Protein AF-A0A6L8T2V9-F1 (afdb_monomer_lite)

Organism: NCBI:txid418240

pLDDT: mean 84.04, std 15.68, range [41.06, 97.25]

Sequence (73 aa):
MKKLKIAMFGHKRIPSREGGVEIVVEQLSTKMVKCGMQVTCFNRGGQFMYSEKKEQLKSYQGIIIKKVPTIDI

Secondary structure (DSSP, 8-state):
-PPPEEEE-SSS-SS--S-HHHHHHHHHHHHHHHTT-EEEEEEEPS---SSS-----SEETTEEEEEEP----

Foldseek 3Di:
DDAAEEEADDDQDPPDPPDPVNVVSNVVQLVSVVVRHAAEYEHEDDDDVDDDCPDPPCDDSNYGYHYDYDDDD

Structure (mmCIF, N/CA/C/O backbone):
data_AF-A0A6L8T2V9-F1
#
_entry.id   AF-A0A6L8T2V9-F1
#
loop_
_atom_site.group_PDB
_atom_site.id
_atom_site.type_symbol
_atom_site.label_atom_id
_atom_site.label_alt_id
_atom_site.label_comp_id
_atom_site.label_asym_id
_atom_site.label_entity_id
_atom_site.label_seq_id
_atom_site.pdbx_PDB_ins_code
_atom_site.Cartn_x
_atom_site.Cartn_y
_atom_site.Cartn_z
_atom_site.occupancy
_atom_site.B_iso_or_equiv
_atom_site.auth_seq_id
_atom_site.auth_comp_id
_atom_site.auth_asym_id
_atom_site.auth_atom_id
_atom_site.pdbx_PDB_model_num
ATOM 1 N N . MET A 1 1 ? -19.180 2.634 14.145 1.00 60.78 1 MET A N 1
ATOM 2 C CA . MET A 1 1 ? -18.862 2.796 12.705 1.00 60.78 1 MET A CA 1
ATOM 3 C C . MET A 1 1 ? -17.960 1.658 12.246 1.00 60.78 1 MET A C 1
ATOM 5 O O . MET A 1 1 ? -17.046 1.294 12.976 1.00 60.78 1 MET A O 1
ATOM 9 N N . LYS A 1 2 ? -18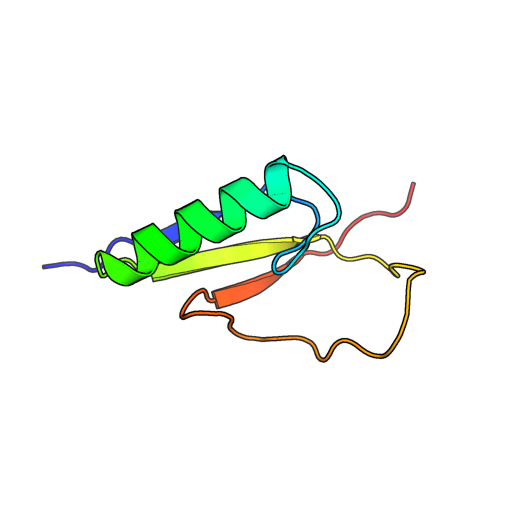.222 1.064 11.077 1.00 70.25 2 LYS A N 1
ATOM 10 C CA . LYS A 1 2 ? -17.423 -0.049 10.538 1.00 70.25 2 LYS A CA 1
ATOM 11 C C . LYS A 1 2 ? -16.174 0.512 9.847 1.00 70.25 2 LYS A C 1
ATOM 13 O O . LYS A 1 2 ? -16.296 1.390 9.000 1.00 70.25 2 LYS A O 1
ATOM 18 N N . LYS A 1 3 ? -14.982 0.026 10.208 1.00 85.25 3 LYS A N 1
ATOM 19 C CA . LYS A 1 3 ? -13.716 0.448 9.584 1.00 85.25 3 LYS A CA 1
ATOM 20 C C . LYS A 1 3 ? -13.686 -0.007 8.118 1.00 85.25 3 LYS A C 1
ATOM 22 O O . LYS A 1 3 ? -13.743 -1.212 7.867 1.00 85.25 3 LYS A O 1
ATOM 27 N N . LEU A 1 4 ? -13.611 0.931 7.168 1.00 95.38 4 LEU A N 1
ATOM 28 C CA . LEU A 1 4 ? -13.520 0.613 5.737 1.00 95.38 4 LEU A CA 1
ATOM 29 C C . LEU A 1 4 ? -12.196 -0.111 5.451 1.00 95.38 4 LEU A C 1
ATOM 31 O O . LEU A 1 4 ? -11.139 0.317 5.923 1.00 95.38 4 LEU A O 1
ATOM 35 N N . LYS A 1 5 ? -12.265 -1.216 4.703 1.00 96.81 5 LYS A N 1
ATOM 36 C CA . LYS A 1 5 ? -11.103 -2.022 4.310 1.00 96.81 5 LYS A CA 1
ATOM 37 C C . LYS A 1 5 ? -10.809 -1.800 2.831 1.00 96.81 5 LYS A C 1
ATOM 39 O O . LYS A 1 5 ? -11.691 -2.005 2.006 1.00 96.81 5 LYS A O 1
ATOM 44 N N . ILE A 1 6 ? -9.583 -1.395 2.519 1.00 96.75 6 ILE A N 1
ATOM 45 C CA . ILE A 1 6 ? -9.133 -1.033 1.173 1.00 96.75 6 ILE A CA 1
ATOM 46 C C . ILE A 1 6 ? -7.986 -1.954 0.762 1.00 96.75 6 ILE A C 1
ATOM 48 O O . ILE A 1 6 ? -7.051 -2.176 1.534 1.00 96.75 6 ILE A O 1
ATOM 52 N N . ALA A 1 7 ? -8.061 -2.468 -0.461 1.00 96.81 7 ALA A N 1
ATOM 53 C CA . ALA A 1 7 ? -7.022 -3.262 -1.101 1.00 96.81 7 ALA A CA 1
ATOM 54 C C . ALA A 1 7 ? -6.391 -2.452 -2.241 1.00 96.81 7 ALA A C 1
ATOM 56 O O . ALA A 1 7 ? -7.095 -2.037 -3.157 1.00 96.81 7 ALA A O 1
ATOM 57 N N . MET A 1 8 ? -5.078 -2.240 -2.185 1.00 95.75 8 MET A N 1
ATOM 58 C CA . MET A 1 8 ? -4.299 -1.567 -3.226 1.00 95.75 8 MET A CA 1
ATOM 59 C C . MET A 1 8 ? -3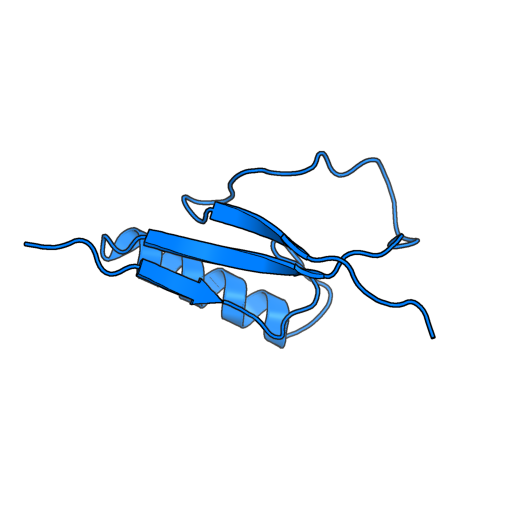.520 -2.603 -4.035 1.00 95.75 8 MET A C 1
ATOM 61 O O . MET A 1 8 ? -2.730 -3.371 -3.473 1.00 95.75 8 MET A O 1
ATOM 65 N N . PHE A 1 9 ? -3.743 -2.614 -5.348 1.00 92.25 9 PHE A N 1
ATOM 66 C CA . PHE A 1 9 ? -3.118 -3.522 -6.307 1.00 92.25 9 PHE A CA 1
ATOM 67 C C . PHE A 1 9 ? -2.723 -2.758 -7.579 1.00 92.25 9 PHE A C 1
ATOM 69 O O . PHE A 1 9 ? -3.282 -1.703 -7.867 1.00 92.25 9 PHE A O 1
ATOM 76 N N . GLY A 1 10 ? -1.779 -3.302 -8.352 1.00 87.25 10 GLY A N 1
ATOM 77 C CA . GLY A 1 10 ? -1.353 -2.748 -9.645 1.00 87.25 10 GLY A CA 1
ATOM 78 C C . GLY A 1 10 ? 0.003 -2.037 -9.621 1.00 87.25 10 GLY A C 1
ATOM 79 O O . GLY A 1 10 ? 0.598 -1.855 -10.679 1.00 87.25 10 GLY A O 1
ATOM 80 N N . HIS A 1 11 ? 0.539 -1.719 -8.441 1.00 90.94 11 HIS A N 1
ATOM 81 C CA . HIS A 1 11 ? 1.904 -1.215 -8.257 1.00 90.94 11 HIS A CA 1
ATOM 82 C C . HIS A 1 11 ? 2.921 -2.363 -8.129 1.00 90.94 11 HIS A C 1
ATOM 84 O O . HIS A 1 11 ? 2.555 -3.500 -7.822 1.00 90.94 11 HIS A O 1
ATOM 90 N N . LYS A 1 12 ? 4.216 -2.089 -8.342 1.00 88.56 12 LYS A N 1
ATOM 91 C CA . LYS A 1 12 ? 5.278 -3.093 -8.147 1.00 88.56 12 LYS A CA 1
ATOM 92 C C . LYS A 1 12 ? 5.439 -3.442 -6.672 1.00 88.56 12 LYS A C 1
ATOM 94 O O . LYS A 1 12 ? 5.230 -4.585 -6.270 1.00 88.56 12 LYS A O 1
ATOM 99 N N . ARG A 1 13 ? 5.823 -2.461 -5.855 1.00 87.56 13 ARG A N 1
ATOM 100 C CA . ARG A 1 13 ? 6.020 -2.623 -4.410 1.00 87.56 13 ARG A CA 1
ATOM 101 C C . ARG A 1 13 ? 5.943 -1.284 -3.686 1.00 87.56 13 ARG A C 1
ATOM 103 O O . ARG A 1 13 ? 6.289 -0.264 -4.264 1.00 87.56 13 ARG A O 1
ATOM 110 N N . ILE A 1 14 ? 5.514 -1.304 -2.430 1.00 87.19 14 ILE A N 1
ATOM 111 C CA . ILE A 1 14 ? 5.566 -0.177 -1.489 1.00 87.19 14 ILE A CA 1
ATOM 112 C C . ILE A 1 14 ? 6.238 -0.679 -0.203 1.00 87.19 14 ILE A C 1
ATOM 114 O O . ILE A 1 14 ? 5.890 -1.775 0.244 1.00 87.19 14 ILE A O 1
ATOM 118 N N . PRO A 1 15 ? 7.178 0.066 0.399 1.00 87.25 15 PRO A N 1
ATOM 119 C CA . PRO A 1 15 ? 7.707 1.345 -0.074 1.00 87.25 15 PRO A CA 1
ATOM 120 C C . PRO A 1 15 ? 8.576 1.193 -1.329 1.00 87.25 15 PRO A C 1
ATOM 122 O O . PRO A 1 15 ? 9.320 0.218 -1.474 1.00 87.25 15 PRO A O 1
ATOM 125 N N . SER A 1 16 ? 8.488 2.156 -2.245 1.00 83.06 16 SER A N 1
ATOM 126 C CA . SER A 1 16 ? 9.334 2.210 -3.443 1.00 83.06 16 SER A CA 1
ATOM 127 C C . SER A 1 16 ? 9.480 3.634 -3.963 1.00 83.06 16 SER A C 1
ATOM 129 O O . SER A 1 16 ? 8.564 4.446 -3.891 1.00 83.06 16 SER A O 1
ATOM 131 N N . ARG A 1 17 ? 10.662 3.916 -4.516 1.00 80.69 17 ARG A N 1
ATOM 132 C CA . ARG A 1 17 ? 10.997 5.169 -5.209 1.00 80.69 17 ARG A CA 1
ATOM 133 C C . ARG A 1 17 ? 11.343 4.942 -6.681 1.00 80.69 17 ARG A C 1
ATOM 135 O O . ARG A 1 17 ? 11.937 5.803 -7.311 1.00 80.69 17 ARG A O 1
ATOM 142 N N . GLU A 1 18 ? 11.009 3.765 -7.205 1.00 81.56 18 GLU A N 1
ATOM 143 C CA . GLU A 1 18 ? 11.363 3.350 -8.567 1.00 81.56 18 GLU A CA 1
ATOM 144 C C . GLU A 1 18 ? 10.459 3.965 -9.640 1.00 81.56 18 GLU A C 1
ATOM 146 O O . GLU A 1 18 ? 10.874 4.090 -10.787 1.00 81.56 18 GLU A O 1
ATOM 151 N N . GLY A 1 19 ? 9.221 4.323 -9.291 1.00 84.44 19 GLY A N 1
ATOM 152 C CA . GLY A 1 19 ? 8.232 4.798 -10.250 1.00 84.44 19 GLY A CA 1
ATOM 153 C C . GLY A 1 19 ? 7.223 5.757 -9.631 1.00 84.44 19 GLY A C 1
ATOM 154 O O . GLY A 1 19 ? 6.961 5.736 -8.427 1.00 84.44 19 GLY A O 1
ATOM 155 N N . GLY A 1 20 ? 6.653 6.621 -10.475 1.00 91.75 20 GLY A N 1
ATOM 156 C CA . GLY A 1 20 ? 5.657 7.608 -10.050 1.00 91.75 20 GLY A CA 1
ATOM 157 C C . GLY A 1 20 ? 4.384 6.964 -9.497 1.00 91.75 20 GLY A C 1
ATOM 158 O O . GLY A 1 20 ? 3.810 7.473 -8.538 1.00 91.75 20 GLY A O 1
ATOM 159 N N . VAL A 1 21 ? 3.984 5.809 -10.042 1.00 92.75 21 VAL A N 1
ATOM 160 C CA . VAL A 1 21 ? 2.828 5.045 -9.550 1.00 92.75 21 VAL A CA 1
ATOM 161 C C . VAL A 1 21 ? 3.060 4.602 -8.111 1.00 92.75 21 VAL A C 1
ATOM 163 O O . VAL A 1 21 ? 2.209 4.829 -7.257 1.00 92.75 21 VAL A O 1
ATOM 166 N N . GLU A 1 22 ? 4.220 4.025 -7.808 1.00 91.62 22 GLU A N 1
ATOM 167 C CA . GLU A 1 22 ? 4.544 3.556 -6.463 1.00 91.62 22 GLU A CA 1
ATOM 168 C C . GLU A 1 22 ? 4.544 4.698 -5.443 1.00 91.62 22 GLU A C 1
ATOM 170 O O . GLU A 1 22 ? 3.969 4.549 -4.365 1.00 91.62 22 GLU A O 1
ATOM 175 N N . ILE A 1 23 ? 5.116 5.849 -5.806 1.00 92.38 23 ILE A N 1
ATOM 176 C CA . ILE A 1 23 ? 5.148 7.038 -4.943 1.00 92.38 23 ILE A CA 1
ATOM 177 C C . ILE A 1 23 ? 3.725 7.524 -4.643 1.00 92.38 23 ILE A C 1
ATOM 179 O O . ILE A 1 23 ? 3.389 7.795 -3.488 1.00 92.38 23 ILE A O 1
ATOM 183 N N . VAL A 1 24 ? 2.869 7.614 -5.664 1.00 94.88 24 VAL A N 1
ATOM 184 C CA . VAL A 1 24 ? 1.486 8.081 -5.499 1.00 94.88 24 VAL A CA 1
ATOM 185 C C . VAL A 1 24 ? 0.663 7.094 -4.674 1.00 94.88 24 VAL A C 1
ATOM 187 O O . VAL A 1 24 ? -0.051 7.514 -3.761 1.00 94.88 24 VAL A O 1
ATOM 190 N N . VAL A 1 25 ? 0.767 5.788 -4.942 1.00 95.06 25 VAL A N 1
ATOM 191 C CA . VAL A 1 25 ? 0.022 4.763 -4.193 1.00 95.06 25 VAL A CA 1
ATOM 192 C C . VAL A 1 25 ? 0.476 4.725 -2.733 1.00 95.06 25 VAL A C 1
ATOM 194 O O . VAL A 1 25 ? -0.372 4.604 -1.847 1.00 95.06 25 VAL A O 1
ATOM 197 N N . GLU A 1 26 ? 1.770 4.898 -2.448 1.00 94.50 26 GLU A N 1
ATOM 198 C CA . GLU A 1 26 ? 2.282 5.035 -1.079 1.00 94.50 26 GLU A CA 1
ATOM 199 C C . GLU A 1 26 ? 1.650 6.242 -0.372 1.00 94.50 26 GLU A C 1
ATOM 201 O O . GLU A 1 26 ? 1.010 6.088 0.669 1.00 94.50 26 GLU A O 1
ATOM 206 N N . GLN A 1 27 ? 1.745 7.434 -0.968 1.00 95.50 27 GLN A N 1
ATOM 207 C CA . GLN A 1 27 ? 1.207 8.665 -0.383 1.00 95.50 27 GLN A CA 1
ATOM 208 C C . GLN A 1 27 ? -0.308 8.596 -0.155 1.00 95.50 27 GLN A C 1
ATOM 210 O O . GLN A 1 27 ? -0.805 9.037 0.888 1.00 95.50 27 GLN A O 1
ATOM 215 N N . LEU A 1 28 ? -1.051 8.039 -1.114 1.00 96.31 28 LEU A N 1
ATOM 216 C CA . LEU A 1 28 ? -2.496 7.857 -1.019 1.00 96.31 28 LEU A CA 1
ATOM 217 C C . LEU A 1 28 ? -2.859 6.886 0.106 1.00 96.31 28 LEU A C 1
ATOM 219 O O . LEU A 1 28 ? -3.715 7.194 0.937 1.00 96.31 28 LEU A O 1
ATOM 223 N N . SER A 1 29 ? -2.172 5.747 0.172 1.00 96.25 29 SER A N 1
ATOM 224 C CA . SER A 1 29 ? -2.399 4.721 1.190 1.00 96.25 29 SER A CA 1
ATOM 225 C C . SER A 1 29 ? -2.140 5.262 2.593 1.00 96.25 29 SER A C 1
ATOM 227 O O . SER A 1 29 ? -2.962 5.071 3.489 1.00 96.25 29 SER A O 1
ATOM 229 N N . THR A 1 30 ? -1.062 6.024 2.780 1.00 96.38 30 THR A N 1
ATOM 230 C CA . THR A 1 30 ? -0.742 6.660 4.064 1.00 96.38 30 THR A CA 1
ATOM 231 C C . THR A 1 30 ? -1.802 7.680 4.474 1.00 96.38 30 THR A C 1
ATOM 233 O O . THR A 1 30 ? -2.206 7.712 5.637 1.00 96.38 30 THR A O 1
ATOM 236 N N . LYS A 1 31 ? -2.308 8.497 3.538 1.00 97.00 31 LYS A N 1
ATOM 237 C CA . LYS A 1 31 ? -3.427 9.417 3.810 1.00 97.00 31 LYS A CA 1
ATOM 238 C C . LYS A 1 31 ? -4.686 8.654 4.221 1.00 97.00 31 LYS A C 1
ATOM 240 O O . LYS A 1 31 ? -5.326 9.022 5.201 1.00 97.00 31 LYS A O 1
ATOM 245 N N . MET A 1 32 ? -5.007 7.560 3.536 1.00 96.38 32 MET A N 1
ATOM 246 C CA . MET A 1 32 ? -6.187 6.756 3.849 1.00 96.38 32 MET A CA 1
ATOM 247 C C . MET A 1 32 ? -6.103 6.088 5.229 1.00 96.38 32 MET A C 1
ATOM 249 O O . MET A 1 32 ? -7.083 6.078 5.976 1.00 96.38 32 MET A O 1
ATOM 253 N N . VAL A 1 33 ? -4.928 5.583 5.609 1.00 96.44 33 VAL A N 1
ATOM 254 C CA . VAL A 1 33 ? -4.687 5.063 6.964 1.00 96.44 33 VAL A CA 1
ATOM 255 C C . VAL A 1 33 ? -4.900 6.155 8.016 1.00 96.44 33 VAL A C 1
ATOM 257 O O . VAL A 1 33 ? -5.572 5.907 9.017 1.00 96.44 33 VAL A O 1
ATOM 260 N N . LYS A 1 34 ? -4.404 7.378 7.774 1.00 96.00 34 LYS A N 1
ATOM 261 C CA . LYS A 1 34 ? -4.614 8.535 8.667 1.00 96.00 34 LYS A CA 1
ATOM 262 C C . LYS A 1 34 ? -6.087 8.929 8.806 1.00 96.00 34 LYS A C 1
ATOM 264 O O . LYS A 1 34 ? -6.496 9.345 9.882 1.00 96.00 34 LYS A O 1
ATOM 269 N N . CYS A 1 35 ? -6.896 8.731 7.768 1.00 95.56 35 CYS A N 1
ATOM 270 C CA . CYS A 1 35 ? -8.352 8.896 7.826 1.00 95.56 35 CYS A CA 1
ATOM 271 C C . CYS A 1 35 ? -9.077 7.762 8.582 1.00 95.56 35 CYS A C 1
ATOM 273 O O . CYS A 1 35 ? -10.304 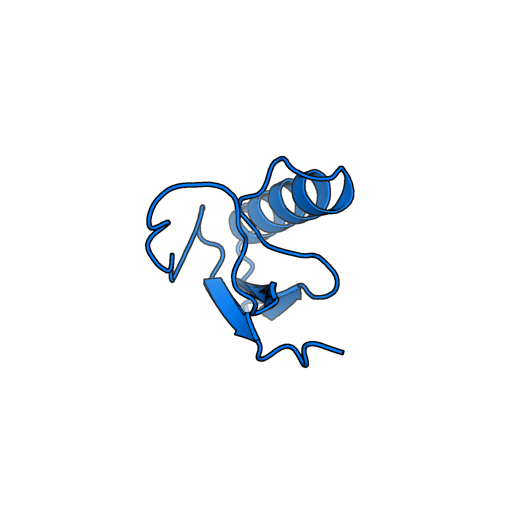7.712 8.587 1.00 95.56 35 CYS A O 1
ATOM 275 N N . GLY A 1 36 ? -8.348 6.827 9.201 1.00 94.94 36 GLY A N 1
ATOM 276 C CA . GLY A 1 36 ? -8.918 5.752 10.010 1.00 94.94 36 GLY A CA 1
ATOM 277 C C . GLY A 1 36 ? -9.326 4.512 9.216 1.00 94.94 36 GLY A C 1
ATOM 278 O O . GLY A 1 36 ? -9.984 3.632 9.769 1.00 94.94 36 GLY A O 1
ATOM 279 N N . MET A 1 37 ? -8.934 4.391 7.945 1.00 96.50 37 MET A N 1
ATOM 280 C CA . MET A 1 37 ? -9.222 3.211 7.122 1.00 96.50 37 MET A CA 1
ATOM 281 C C . MET A 1 37 ? -8.181 2.105 7.340 1.00 96.50 37 MET A C 1
ATOM 283 O O . MET A 1 37 ? -7.073 2.342 7.821 1.00 96.50 37 MET A O 1
ATOM 287 N N . GLN A 1 38 ? -8.535 0.857 7.028 1.00 96.75 38 GLN A N 1
ATOM 288 C CA . GLN A 1 38 ? -7.586 -0.259 6.998 1.00 96.75 38 GLN A CA 1
ATOM 289 C C . GLN A 1 38 ? -7.141 -0.487 5.555 1.00 96.75 38 GLN A C 1
ATOM 291 O O . GLN A 1 38 ? -7.912 -1.008 4.754 1.00 96.75 38 GLN A O 1
ATOM 296 N N . VAL A 1 39 ? -5.900 -0.129 5.233 1.00 97.25 39 VAL A N 1
ATOM 297 C CA . VAL A 1 39 ? -5.346 -0.276 3.880 1.00 97.25 39 VAL A CA 1
ATOM 298 C C . VAL A 1 39 ? -4.394 -1.465 3.831 1.00 97.25 39 VAL A C 1
ATOM 300 O O . VAL A 1 39 ? -3.539 -1.616 4.704 1.00 97.25 39 VAL A O 1
ATOM 303 N N . THR A 1 40 ? -4.546 -2.310 2.813 1.00 97.12 40 THR A N 1
ATOM 304 C CA . THR A 1 40 ? -3.631 -3.411 2.500 1.00 97.12 40 THR A CA 1
ATOM 305 C C . THR A 1 40 ? -3.051 -3.219 1.104 1.00 97.12 40 THR A C 1
ATOM 307 O O . THR A 1 40 ? -3.806 -3.195 0.136 1.00 97.12 40 THR A O 1
ATOM 310 N N . CYS A 1 41 ? -1.730 -3.119 0.991 1.00 95.44 41 CYS A N 1
ATOM 311 C CA . CYS A 1 41 ? -1.014 -3.070 -0.281 1.00 95.44 41 CYS A CA 1
ATOM 312 C C . CYS A 1 41 ? -0.473 -4.452 -0.644 1.00 95.44 41 CYS A C 1
ATOM 314 O O . CYS A 1 41 ? 0.211 -5.097 0.154 1.00 95.44 41 CYS A O 1
ATOM 316 N N . PHE A 1 42 ? -0.761 -4.884 -1.866 1.00 93.62 42 PHE A N 1
ATOM 317 C CA . PHE A 1 42 ? -0.330 -6.164 -2.410 1.00 93.62 42 PHE A CA 1
ATOM 318 C C . PHE A 1 42 ? 0.875 -5.960 -3.328 1.00 93.62 42 PHE A C 1
ATOM 320 O O . PHE A 1 42 ? 0.734 -5.627 -4.500 1.00 93.62 42 PHE A O 1
ATOM 327 N N . ASN A 1 43 ? 2.071 -6.136 -2.776 1.00 91.69 43 ASN A N 1
ATOM 328 C CA . ASN A 1 43 ? 3.320 -6.019 -3.514 1.00 91.69 43 ASN A CA 1
ATOM 329 C C . ASN A 1 43 ? 3.538 -7.255 -4.386 1.00 91.69 43 ASN A C 1
ATOM 331 O O . ASN A 1 43 ? 3.395 -8.386 -3.911 1.00 91.69 43 ASN A O 1
ATOM 335 N N . ARG A 1 44 ? 3.951 -7.038 -5.635 1.00 88.50 44 ARG A N 1
ATOM 336 C CA . ARG A 1 44 ? 4.343 -8.116 -6.541 1.00 88.50 44 ARG A CA 1
ATOM 337 C C . ARG A 1 44 ? 5.508 -8.905 -5.953 1.00 88.50 44 ARG A C 1
ATOM 339 O O . ARG A 1 44 ? 6.452 -8.350 -5.385 1.00 88.50 44 ARG A O 1
ATOM 346 N N . GLY A 1 45 ? 5.422 -10.220 -6.084 1.00 74.00 45 GLY A N 1
ATOM 347 C CA . GLY A 1 45 ? 6.545 -11.120 -5.899 1.00 74.00 45 GLY A CA 1
ATOM 348 C C . GLY A 1 45 ? 7.561 -10.991 -7.031 1.00 74.00 45 GLY A C 1
ATOM 349 O O . GLY A 1 45 ? 7.275 -10.375 -8.054 1.00 74.00 45 GLY A O 1
ATOM 350 N N . GLY A 1 46 ? 8.757 -11.530 -6.808 1.00 68.75 46 GLY A N 1
ATOM 351 C CA . GLY A 1 46 ? 9.898 -11.438 -7.722 1.00 68.75 46 GLY A CA 1
ATOM 352 C C . GLY A 1 46 ? 11.210 -11.224 -6.963 1.00 68.75 46 GLY A C 1
ATOM 353 O O . GLY A 1 46 ? 11.204 -10.709 -5.836 1.00 68.75 46 GLY A O 1
ATOM 354 N N . GLN A 1 47 ? 12.330 -11.654 -7.550 1.00 60.53 47 GLN A N 1
ATOM 355 C CA . GLN A 1 47 ? 13.663 -11.257 -7.098 1.00 60.53 47 GLN A CA 1
ATOM 356 C C . GLN A 1 47 ? 14.000 -9.902 -7.720 1.00 60.53 47 GLN A C 1
ATOM 358 O O . GLN A 1 47 ? 14.354 -9.800 -8.890 1.00 60.53 47 GLN A O 1
ATOM 363 N N . PHE A 1 48 ? 13.869 -8.834 -6.941 1.00 57.69 48 PHE A N 1
ATOM 364 C CA . PHE A 1 48 ? 14.323 -7.521 -7.384 1.00 57.69 48 PHE A CA 1
ATOM 365 C C . PHE A 1 48 ? 15.849 -7.478 -7.240 1.00 57.69 48 PHE A C 1
ATOM 367 O O . PHE A 1 48 ? 16.354 -7.509 -6.121 1.00 57.69 48 PHE A O 1
ATOM 374 N N . MET A 1 49 ? 16.577 -7.421 -8.361 1.00 47.06 49 MET A N 1
ATOM 375 C CA . MET A 1 49 ? 18.050 -7.474 -8.401 1.00 47.06 49 MET A CA 1
ATOM 376 C C . MET A 1 49 ? 18.768 -6.266 -7.774 1.00 47.06 49 MET A C 1
ATOM 378 O O . MET A 1 49 ? 19.994 -6.227 -7.768 1.00 47.06 49 MET A O 1
ATOM 382 N N . TYR A 1 50 ? 18.052 -5.291 -7.209 1.00 45.06 50 TYR A N 1
ATOM 383 C CA . TYR A 1 50 ? 18.677 -4.147 -6.551 1.00 45.06 50 TYR A CA 1
ATOM 384 C C . TYR A 1 50 ? 18.607 -4.271 -5.027 1.00 45.06 50 TYR A C 1
ATOM 386 O O . TYR A 1 50 ? 17.616 -3.908 -4.389 1.00 45.06 50 TYR A O 1
ATOM 394 N N . SER A 1 51 ? 19.724 -4.777 -4.511 1.00 41.06 51 SER A N 1
ATOM 395 C CA . SER A 1 51 ? 20.363 -4.397 -3.253 1.00 41.06 51 SER A CA 1
ATOM 396 C C . SER A 1 51 ? 19.639 -4.747 -1.956 1.00 41.06 51 SER 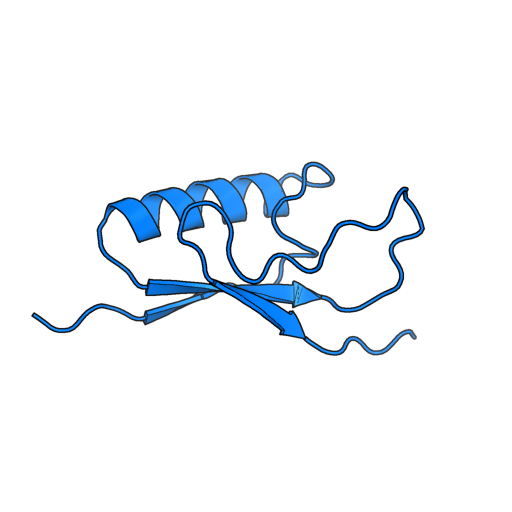A C 1
ATOM 398 O O 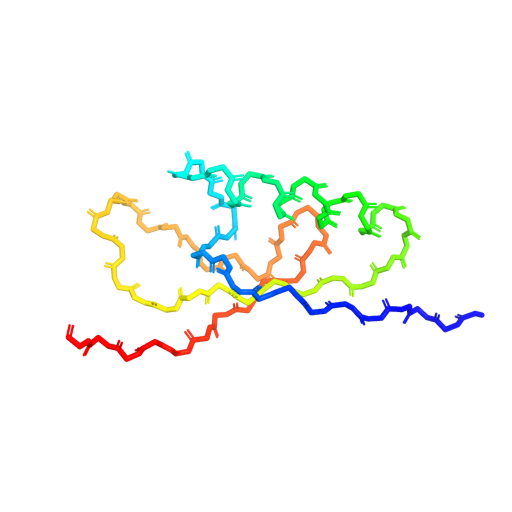. SER A 1 51 ? 18.580 -4.216 -1.636 1.00 41.06 51 SER A O 1
ATOM 400 N N . GLU A 1 52 ? 20.342 -5.590 -1.195 1.00 42.16 52 GLU A N 1
ATOM 401 C CA . GLU A 1 52 ? 20.275 -5.765 0.256 1.00 42.16 52 GLU A CA 1
ATOM 402 C C . GLU A 1 52 ? 18.908 -6.161 0.798 1.00 42.16 52 GLU A C 1
ATOM 404 O O . GLU A 1 52 ? 17.998 -5.346 0.845 1.00 42.16 52 GLU A O 1
ATOM 409 N N . LYS A 1 53 ? 18.798 -7.426 1.234 1.00 45.44 53 LYS A N 1
ATOM 410 C CA . LYS A 1 53 ? 17.791 -7.987 2.158 1.00 45.44 53 LYS A CA 1
ATOM 411 C C . LYS A 1 53 ? 16.839 -6.935 2.756 1.00 45.44 53 LYS A C 1
ATOM 413 O O . LYS A 1 53 ? 16.930 -6.597 3.933 1.00 45.44 53 LYS A O 1
ATOM 418 N N . LYS A 1 54 ? 15.886 -6.434 1.966 1.00 54.34 54 LYS A N 1
ATOM 419 C CA . LYS A 1 54 ? 14.805 -5.617 2.503 1.00 54.34 54 LYS A CA 1
ATOM 420 C C . LYS A 1 54 ? 13.899 -6.614 3.184 1.00 54.34 54 LYS A C 1
ATOM 422 O O . LYS A 1 54 ? 13.211 -7.386 2.513 1.00 54.34 54 LYS A O 1
ATOM 427 N N . GLU A 1 55 ? 14.007 -6.661 4.508 1.00 54.62 55 GLU A N 1
ATOM 428 C CA . GLU A 1 55 ? 13.134 -7.444 5.366 1.00 54.62 55 GLU A CA 1
ATOM 429 C C . GLU A 1 55 ? 11.699 -7.327 4.859 1.00 54.62 55 GLU A C 1
ATOM 431 O O . GLU A 1 55 ? 11.252 -6.256 4.437 1.00 54.62 55 GLU A O 1
ATOM 436 N N . GLN A 1 56 ? 10.991 -8.455 4.833 1.00 62.78 56 GLN A N 1
ATOM 437 C CA . GLN A 1 56 ? 9.601 -8.484 4.406 1.00 62.78 56 GLN A CA 1
ATOM 438 C C . GLN A 1 56 ? 8.774 -7.684 5.413 1.00 62.78 56 GLN A C 1
ATOM 440 O O . GLN A 1 56 ? 8.294 -8.218 6.414 1.00 62.78 56 GLN A O 1
ATOM 445 N N . LEU A 1 57 ? 8.635 -6.385 5.155 1.00 76.06 57 LEU A N 1
ATOM 446 C CA . LEU A 1 57 ? 7.821 -5.490 5.954 1.00 76.06 57 LEU A CA 1
ATOM 447 C C . LEU A 1 57 ? 6.391 -6.022 5.923 1.00 76.06 57 LEU A C 1
ATOM 449 O O . LEU A 1 57 ? 5.762 -6.064 4.869 1.00 76.06 57 LEU A O 1
ATOM 453 N N . LYS A 1 58 ? 5.881 -6.451 7.080 1.00 85.50 58 LYS A N 1
ATOM 454 C CA . LYS A 1 58 ? 4.467 -6.829 7.247 1.00 85.50 58 LYS A CA 1
ATOM 455 C C . LYS A 1 58 ? 3.566 -5.596 7.297 1.00 85.50 58 LYS A C 1
ATOM 457 O O . LYS A 1 58 ? 2.375 -5.674 6.995 1.00 85.50 58 LYS A O 1
ATOM 462 N N . SER A 1 59 ? 4.130 -4.454 7.678 1.00 90.50 59 SER A N 1
ATOM 463 C CA . SER A 1 59 ? 3.449 -3.170 7.708 1.00 90.50 59 SER A CA 1
ATOM 464 C C . SER A 1 59 ? 4.409 -2.019 7.415 1.00 90.50 59 SER A C 1
ATOM 466 O O . SER A 1 59 ? 5.614 -2.119 7.636 1.00 90.50 59 SER A O 1
ATOM 468 N N . TYR A 1 60 ? 3.863 -0.917 6.906 1.00 91.81 60 TYR A N 1
ATOM 469 C CA . TYR A 1 60 ? 4.597 0.314 6.622 1.00 91.81 60 TYR A CA 1
ATOM 470 C C . TYR A 1 60 ? 3.671 1.515 6.803 1.00 91.81 60 TYR A C 1
ATOM 472 O O . TYR A 1 60 ? 2.614 1.557 6.187 1.00 91.81 60 TYR A O 1
ATOM 480 N N . GLN A 1 61 ? 4.018 2.478 7.663 1.00 92.62 61 GLN A N 1
ATOM 481 C CA . GLN A 1 61 ? 3.181 3.666 7.929 1.00 92.62 61 GLN A CA 1
ATOM 482 C C . GLN A 1 61 ? 1.702 3.335 8.259 1.00 92.62 61 GLN A C 1
ATOM 484 O O . GLN A 1 61 ? 0.782 4.061 7.892 1.00 92.62 61 GLN A O 1
ATOM 489 N N . GLY A 1 62 ? 1.465 2.203 8.937 1.00 92.75 62 GLY A N 1
ATOM 490 C CA . GLY A 1 62 ? 0.125 1.694 9.267 1.00 92.75 62 GLY A CA 1
ATOM 491 C C . GLY A 1 62 ? -0.620 1.000 8.113 1.00 92.75 62 GLY A C 1
ATOM 492 O O . GLY A 1 62 ? -1.723 0.493 8.314 1.00 92.75 62 GLY A O 1
ATOM 493 N N . ILE A 1 63 ? -0.011 0.922 6.931 1.00 95.12 63 ILE A N 1
ATOM 494 C CA . ILE A 1 63 ? -0.455 0.110 5.795 1.00 95.12 63 ILE A CA 1
ATOM 495 C C . ILE A 1 63 ? -0.041 -1.339 6.048 1.00 95.12 63 ILE A C 1
ATOM 497 O O . ILE A 1 63 ? 1.089 -1.601 6.458 1.00 95.12 63 ILE A O 1
ATOM 501 N N . ILE A 1 64 ? -0.932 -2.291 5.783 1.00 95.75 64 ILE A N 1
ATO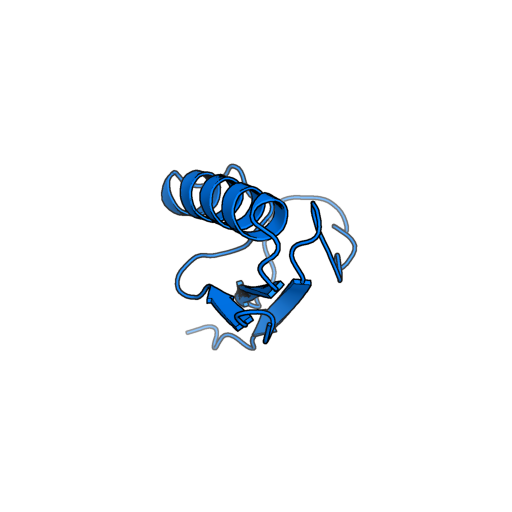M 502 C CA . ILE A 1 64 ? -0.621 -3.724 5.814 1.00 95.75 64 ILE A CA 1
ATOM 503 C C . ILE A 1 64 ? 0.013 -4.093 4.476 1.00 95.75 64 ILE A C 1
ATOM 505 O O . ILE A 1 64 ? -0.575 -3.839 3.429 1.00 95.75 64 ILE A O 1
ATOM 509 N N . ILE A 1 65 ? 1.186 -4.714 4.486 1.00 93.50 65 ILE A N 1
ATOM 510 C CA . ILE A 1 65 ? 1.842 -5.157 3.256 1.00 93.50 65 ILE A CA 1
ATOM 511 C C . ILE A 1 65 ? 1.689 -6.669 3.137 1.00 93.50 65 ILE A C 1
ATOM 513 O O . ILE A 1 65 ? 2.016 -7.429 4.049 1.00 93.50 65 ILE A O 1
ATOM 517 N N . LYS A 1 66 ? 1.192 -7.106 1.982 1.00 92.50 66 LYS A N 1
ATOM 518 C CA . LYS A 1 66 ? 1.147 -8.511 1.583 1.00 92.50 66 LYS A CA 1
ATOM 519 C C . LYS A 1 66 ? 1.908 -8.692 0.284 1.00 92.50 66 LYS A C 1
ATOM 521 O O . LYS A 1 66 ? 1.858 -7.835 -0.590 1.00 92.50 66 LYS A O 1
ATOM 526 N N . LYS A 1 67 ? 2.598 -9.819 0.152 1.00 88.44 67 LYS A N 1
ATOM 527 C CA . LYS A 1 67 ? 3.248 -10.215 -1.096 1.00 88.44 67 LYS A CA 1
ATOM 528 C C . LYS A 1 67 ? 2.296 -11.112 -1.880 1.00 88.44 67 LYS A C 1
ATOM 530 O O . LYS A 1 67 ? 1.714 -12.024 -1.295 1.00 88.44 67 LYS A O 1
ATOM 535 N N . VAL A 1 68 ? 2.138 -10.857 -3.172 1.00 88.75 68 VAL A N 1
ATOM 536 C CA . VAL A 1 68 ? 1.421 -11.751 -4.091 1.00 88.75 68 VAL A CA 1
ATOM 537 C C . VAL A 1 68 ? 2.424 -12.554 -4.919 1.00 88.75 68 VAL A C 1
ATOM 539 O O . VAL A 1 68 ? 3.495 -12.029 -5.226 1.00 88.75 68 VAL A O 1
ATOM 542 N N . PRO A 1 69 ? 2.139 -13.820 -5.260 1.00 85.31 69 PRO A N 1
ATOM 543 C CA . PRO A 1 69 ? 2.960 -14.553 -6.213 1.00 85.31 69 PRO A CA 1
ATOM 544 C C . PRO A 1 69 ? 2.888 -13.865 -7.582 1.00 85.31 69 PRO A C 1
ATOM 546 O O . PRO A 1 69 ? 1.822 -13.411 -7.997 1.00 85.31 69 PRO A O 1
ATOM 549 N N . THR A 1 70 ? 4.023 -13.787 -8.266 1.00 81.00 70 THR A N 1
ATOM 550 C CA . THR A 1 70 ? 4.112 -13.296 -9.645 1.00 81.00 70 THR A CA 1
ATOM 551 C C . THR A 1 70 ? 4.658 -14.433 -10.490 1.00 81.00 70 THR A C 1
ATOM 553 O O . THR A 1 70 ? 5.515 -15.180 -10.020 1.00 81.00 70 THR A O 1
ATOM 556 N N . ILE A 1 71 ? 4.131 -14.580 -11.700 1.00 81.38 71 ILE A N 1
ATOM 557 C CA . ILE A 1 71 ? 4.667 -15.507 -12.692 1.00 81.38 71 ILE A CA 1
ATOM 558 C C . ILE A 1 71 ? 5.791 -14.759 -13.407 1.00 81.38 71 ILE A C 1
ATOM 560 O O . ILE A 1 71 ? 5.536 -13.695 -13.975 1.00 81.38 71 ILE A O 1
ATOM 564 N N . ASP A 1 72 ? 7.007 -15.290 -13.340 1.00 68.50 72 ASP A N 1
ATOM 565 C CA . ASP A 1 72 ? 8.107 -14.833 -14.184 1.00 68.50 72 ASP A CA 1
ATOM 566 C C . ASP A 1 72 ? 7.894 -15.473 -15.566 1.00 68.50 72 ASP A C 1
ATOM 568 O O . ASP A 1 72 ? 7.866 -16.700 -15.678 1.00 68.50 72 ASP A O 1
ATOM 572 N N . ILE A 1 73 ? 7.628 -14.642 -16.577 1.00 63.19 73 ILE A N 1
ATOM 573 C CA . ILE A 1 73 ? 7.452 -15.044 -17.984 1.00 63.19 73 ILE A CA 1
ATOM 574 C C . ILE A 1 73 ? 8.700 -14.622 -18.747 1.00 63.19 73 ILE A C 1
ATOM 576 O O . ILE A 1 73 ? 9.139 -13.469 -18.523 1.00 63.19 73 ILE A O 1
#

Radius of gyration: 12.71 Å; chains: 1; bounding box: 39×25×31 Å